Protein AF-A0A3P6S8M4-F1 (afdb_monomer_lite)

Organism: Cylicostephanus goldi (NCBI:txid71465)

Structure (mmCIF, N/CA/C/O backbone):
data_AF-A0A3P6S8M4-F1
#
_entry.id   AF-A0A3P6S8M4-F1
#
loop_
_atom_site.group_PDB
_atom_site.id
_atom_site.type_symbol
_atom_site.label_atom_id
_atom_site.label_alt_id
_atom_site.label_comp_id
_atom_site.label_asym_id
_atom_site.label_entity_id
_atom_site.label_seq_id
_atom_site.pdbx_PDB_ins_code
_atom_site.Cartn_x
_atom_site.Cartn_y
_atom_site.Cartn_z
_atom_site.occupancy
_atom_site.B_iso_or_equiv
_atom_site.auth_seq_id
_atom_site.auth_comp_id
_atom_site.auth_asym_id
_atom_site.auth_atom_id
_atom_site.pdbx_PDB_model_num
ATOM 1 N N . MET A 1 1 ? -22.942 10.692 6.666 1.00 39.09 1 MET A N 1
ATOM 2 C CA . MET A 1 1 ? -22.132 10.013 7.696 1.00 39.09 1 MET A CA 1
ATOM 3 C C . MET A 1 1 ? -21.109 9.173 6.951 1.00 39.09 1 MET A C 1
ATOM 5 O O . MET A 1 1 ? -21.433 8.083 6.505 1.00 39.09 1 MET A O 1
ATOM 9 N N . GLY A 1 2 ? -19.955 9.752 6.651 1.00 39.69 2 GLY A N 1
ATOM 10 C CA . GLY A 1 2 ? -18.901 9.100 5.886 1.00 39.69 2 GLY A CA 1
ATOM 11 C C . GLY A 1 2 ? -17.596 9.582 6.472 1.00 39.69 2 GLY A C 1
ATOM 12 O O . GLY A 1 2 ? -17.063 10.592 6.028 1.00 39.69 2 GLY A O 1
ATOM 13 N N . ASP A 1 3 ? -17.149 8.922 7.534 1.00 39.84 3 ASP A N 1
ATOM 14 C CA . ASP A 1 3 ? -15.802 9.080 8.062 1.00 39.84 3 ASP A CA 1
ATOM 15 C C . ASP A 1 3 ? -14.817 8.513 7.027 1.00 39.84 3 ASP A C 1
ATOM 17 O O . ASP A 1 3 ? -14.216 7.455 7.204 1.00 39.84 3 ASP A O 1
ATOM 21 N N . GLU A 1 4 ? -14.640 9.228 5.913 1.00 46.50 4 GLU A N 1
ATOM 22 C CA . GLU A 1 4 ? -13.430 9.172 5.098 1.00 46.50 4 GLU A CA 1
ATOM 23 C C . GLU A 1 4 ? -12.324 9.857 5.900 1.00 46.50 4 GLU A C 1
ATOM 25 O O . GLU A 1 4 ? -11.828 10.935 5.579 1.00 46.50 4 GLU A O 1
ATOM 30 N N . GLY A 1 5 ? -11.966 9.235 7.024 1.00 44.81 5 GLY A N 1
ATOM 31 C CA . GLY A 1 5 ? -10.747 9.557 7.725 1.00 44.81 5 GLY A CA 1
ATOM 32 C C . GLY A 1 5 ? -9.621 9.329 6.737 1.00 44.81 5 GLY A C 1
ATOM 33 O O . GLY A 1 5 ? -9.282 8.181 6.446 1.00 44.81 5 GLY A O 1
ATOM 34 N N . SER A 1 6 ? -9.066 10.417 6.203 1.00 51.03 6 SER A N 1
ATOM 35 C CA . SER A 1 6 ? -7.760 10.437 5.562 1.00 51.03 6 SER A CA 1
ATOM 36 C C . SER A 1 6 ? -6.809 9.714 6.501 1.00 51.03 6 SER A C 1
ATOM 38 O O . SER A 1 6 ? -6.356 10.265 7.505 1.00 51.03 6 SER A O 1
ATOM 40 N N . LYS A 1 7 ? -6.609 8.424 6.238 1.00 63.00 7 LYS A N 1
ATOM 41 C CA . LYS A 1 7 ? -5.776 7.533 7.030 1.00 63.00 7 LYS A CA 1
ATOM 42 C C . LYS A 1 7 ? -4.414 8.206 7.095 1.00 63.00 7 LYS A C 1
ATOM 44 O O . LYS A 1 7 ? -3.713 8.252 6.092 1.00 63.00 7 LYS A O 1
ATOM 49 N N . LYS A 1 8 ? -4.061 8.775 8.253 1.00 67.62 8 LYS A N 1
ATOM 50 C CA . LYS A 1 8 ? -2.874 9.639 8.426 1.00 67.62 8 LYS A CA 1
ATOM 51 C C . LYS A 1 8 ? 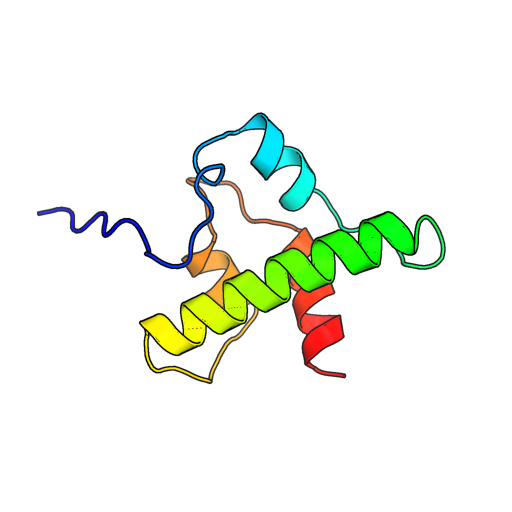-1.558 8.963 8.016 1.00 67.62 8 LYS A C 1
ATOM 53 O O . LYS A 1 8 ? -0.541 9.627 7.858 1.00 67.62 8 LYS A O 1
ATOM 58 N N . TYR A 1 9 ? -1.581 7.642 7.867 1.00 79.25 9 TYR A N 1
ATOM 59 C CA . TYR A 1 9 ? -0.473 6.813 7.420 1.00 79.25 9 TYR A CA 1
ATOM 60 C C . TYR A 1 9 ? -0.309 6.720 5.897 1.00 79.25 9 TYR A C 1
ATOM 62 O O . TYR A 1 9 ? 0.745 6.280 5.446 1.00 79.25 9 TYR A O 1
ATOM 70 N N . LEU A 1 10 ? -1.314 7.101 5.105 1.00 80.81 10 LEU A N 1
ATOM 71 C CA . LEU A 1 10 ? -1.241 7.071 3.647 1.00 80.81 10 LEU A CA 1
ATOM 72 C C . LEU A 1 10 ? -0.334 8.199 3.131 1.00 80.81 10 LEU A C 1
ATOM 74 O O . LEU A 1 10 ? -0.343 9.297 3.690 1.00 80.81 10 LEU A O 1
ATOM 78 N N . PRO A 1 11 ? 0.466 7.963 2.078 1.00 80.75 11 PRO A N 1
ATOM 79 C CA . PRO A 1 11 ? 1.328 8.991 1.520 1.00 80.75 11 PRO A CA 1
ATOM 80 C C . PRO A 1 11 ? 0.501 10.091 0.855 1.00 80.75 11 PRO A C 1
ATOM 82 O O . PRO A 1 11 ? -0.609 9.858 0.383 1.00 80.75 11 PRO A O 1
ATOM 85 N N . SER A 1 12 ? 1.090 11.275 0.700 1.00 80.25 12 SER A N 1
ATOM 86 C CA . SER A 1 12 ? 0.457 12.401 -0.004 1.00 80.25 12 SER A CA 1
ATOM 87 C C . SER A 1 12 ? 0.073 12.062 -1.452 1.00 80.25 12 SER A C 1
ATOM 89 O O . SER A 1 12 ? -0.890 12.601 -1.983 1.00 80.25 12 SER A O 1
ATOM 91 N N . PHE A 1 13 ? 0.800 11.131 -2.077 1.00 80.81 13 PHE A N 1
ATOM 92 C CA . PHE A 1 13 ? 0.538 10.613 -3.424 1.00 80.81 13 PHE A CA 1
ATOM 93 C C . PHE A 1 13 ? -0.400 9.394 -3.441 1.00 80.81 13 PHE A C 1
ATOM 95 O O . PHE A 1 13 ? -0.525 8.725 -4.458 1.00 80.81 13 PHE A O 1
ATOM 102 N N . TRP A 1 14 ? -1.069 9.070 -2.332 1.00 82.31 14 TRP A N 1
ATOM 103 C CA . TRP A 1 14 ? -2.026 7.960 -2.285 1.00 82.31 14 TRP A CA 1
ATOM 104 C C . TRP A 1 14 ? -3.220 8.165 -3.223 1.00 82.31 14 TRP A C 1
ATOM 106 O O . TRP A 1 14 ? -3.769 7.216 -3.775 1.00 82.31 14 TRP A O 1
ATOM 116 N N . HIS A 1 15 ? -3.624 9.418 -3.413 1.00 77.44 15 HIS A N 1
ATOM 117 C CA . HIS A 1 15 ? -4.710 9.769 -4.322 1.00 77.44 15 HIS A CA 1
ATOM 118 C C . HIS A 1 15 ? -4.240 9.801 -5.781 1.00 77.44 15 HIS A C 1
ATOM 120 O O . HIS A 1 15 ? -5.064 9.733 -6.686 1.00 77.44 15 HIS A O 1
ATOM 126 N N . ASP A 1 16 ? -2.927 9.831 -6.016 1.00 85.50 16 ASP A N 1
ATOM 127 C CA . ASP A 1 16 ? -2.344 9.869 -7.350 1.00 85.50 16 ASP A CA 1
ATOM 128 C C . ASP A 1 16 ? -2.433 8.480 -7.995 1.00 85.50 16 ASP A C 1
ATOM 130 O O . ASP A 1 16 ? -1.780 7.526 -7.561 1.00 85.50 16 ASP A O 1
ATOM 134 N N . ASP A 1 17 ? -3.309 8.341 -8.994 1.00 81.88 17 ASP A N 1
ATOM 135 C CA . ASP A 1 17 ? -3.511 7.095 -9.737 1.00 81.88 17 ASP A CA 1
ATOM 136 C C . ASP A 1 17 ? -2.207 6.584 -10.333 1.00 81.88 17 ASP A C 1
ATOM 138 O O . ASP A 1 17 ? -1.925 5.399 -10.220 1.00 81.88 17 ASP A O 1
ATOM 142 N N . VAL A 1 18 ? -1.386 7.462 -10.912 1.00 83.50 18 VAL A N 1
ATOM 143 C CA . VAL A 1 18 ? -0.163 7.078 -11.627 1.00 83.50 18 VAL A CA 1
ATOM 144 C C . VAL A 1 18 ? 0.875 6.520 -10.659 1.00 83.50 18 VAL A C 1
ATOM 146 O O . VAL A 1 18 ? 1.424 5.436 -10.885 1.00 83.50 18 VAL A O 1
ATOM 149 N N . ALA A 1 19 ? 1.117 7.218 -9.547 1.00 83.31 19 ALA A N 1
ATOM 150 C CA . ALA A 1 19 ? 2.029 6.747 -8.515 1.00 83.31 19 ALA A CA 1
ATOM 151 C C . ALA A 1 19 ? 1.529 5.427 -7.913 1.00 83.31 19 ALA A C 1
ATOM 153 O O . ALA A 1 19 ? 2.284 4.453 -7.827 1.00 83.31 19 ALA A O 1
ATOM 154 N N . MET A 1 20 ? 0.245 5.362 -7.544 1.00 84.06 20 MET A N 1
ATOM 155 C CA . MET A 1 20 ? -0.352 4.157 -6.974 1.00 84.06 20 MET A CA 1
ATOM 156 C C . MET A 1 20 ? -0.350 2.986 -7.941 1.00 84.06 20 MET A C 1
ATOM 158 O O . MET A 1 20 ? -0.045 1.882 -7.512 1.00 84.06 20 MET A O 1
ATOM 162 N N . GLN A 1 21 ? -0.596 3.187 -9.234 1.00 83.44 21 GLN A N 1
ATOM 163 C CA . GLN A 1 21 ? -0.590 2.112 -10.224 1.00 83.44 21 GLN A CA 1
ATOM 164 C C . GLN A 1 21 ? 0.762 1.385 -10.244 1.00 83.44 21 GLN A C 1
ATOM 166 O O . GLN A 1 21 ? 0.801 0.156 -10.309 1.00 83.44 21 GLN A O 1
ATOM 171 N N . GLY A 1 22 ? 1.869 2.121 -10.085 1.00 83.50 22 GLY A N 1
ATOM 172 C CA . GLY A 1 22 ? 3.209 1.546 -9.960 1.00 83.50 22 GLY A CA 1
ATOM 173 C C . GLY A 1 22 ? 3.388 0.668 -8.714 1.00 83.50 22 GLY A C 1
ATOM 174 O O . GLY A 1 22 ? 3.956 -0.423 -8.809 1.00 83.50 22 GLY A O 1
ATOM 175 N N . TYR A 1 23 ? 2.877 1.110 -7.560 1.00 82.31 23 TYR A N 1
ATOM 176 C CA . TYR A 1 23 ? 2.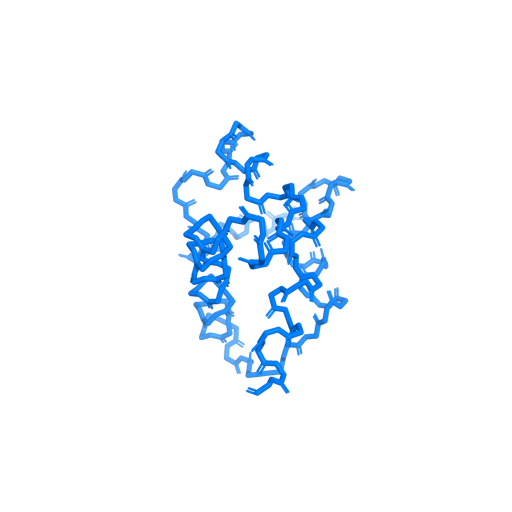959 0.372 -6.288 1.00 82.31 23 TYR A CA 1
ATOM 177 C C . TYR A 1 23 ? 1.916 -0.745 -6.151 1.00 82.31 23 TYR A C 1
ATOM 179 O O . TYR A 1 23 ? 2.162 -1.722 -5.440 1.00 82.31 23 TYR A O 1
ATOM 187 N N . MET A 1 24 ? 0.762 -0.613 -6.809 1.00 81.81 24 MET A N 1
ATOM 188 C CA . MET A 1 24 ? -0.331 -1.589 -6.825 1.00 81.81 24 MET A CA 1
ATOM 189 C C . MET A 1 24 ? -0.093 -2.716 -7.828 1.00 81.81 24 MET A C 1
ATOM 191 O O . MET A 1 24 ? -0.634 -3.811 -7.657 1.00 81.81 24 MET A O 1
ATOM 195 N N . SER A 1 25 ? 0.726 -2.460 -8.850 1.00 82.38 25 SER A N 1
ATOM 196 C CA . SER A 1 25 ? 1.173 -3.481 -9.788 1.00 82.38 25 SER A CA 1
ATOM 197 C C . SER A 1 25 ? 1.969 -4.580 -9.082 1.00 82.38 25 SER A C 1
ATOM 199 O O . SER A 1 25 ? 2.520 -4.392 -7.994 1.00 82.38 25 SER A O 1
ATOM 201 N N . VAL A 1 26 ? 2.031 -5.748 -9.717 1.00 81.00 26 VAL A N 1
ATOM 202 C CA . VAL A 1 26 ? 2.745 -6.908 -9.187 1.00 81.00 26 VAL A CA 1
ATOM 203 C C . VAL A 1 26 ? 4.200 -6.541 -8.881 1.00 81.00 26 VAL A C 1
ATOM 205 O O . VAL A 1 26 ? 4.910 -5.960 -9.711 1.00 81.00 26 VAL A O 1
ATOM 208 N N . ILE A 1 27 ? 4.653 -6.873 -7.672 1.00 81.94 27 ILE A N 1
ATOM 209 C CA . ILE A 1 27 ? 6.072 -6.781 -7.339 1.00 81.94 27 ILE A CA 1
ATOM 210 C C . ILE A 1 27 ? 6.771 -7.873 -8.147 1.00 81.94 27 ILE A C 1
ATOM 212 O O . ILE A 1 27 ? 6.493 -9.061 -7.986 1.00 81.94 27 ILE A O 1
ATOM 216 N N . LYS A 1 28 ? 7.639 -7.460 -9.074 1.00 81.25 28 LYS A N 1
ATOM 217 C CA . LYS A 1 28 ? 8.460 -8.388 -9.855 1.00 81.25 28 LYS A CA 1
ATOM 218 C C . LYS A 1 28 ? 9.329 -9.187 -8.893 1.00 81.25 28 LYS A C 1
ATOM 220 O O . LYS A 1 28 ? 9.834 -8.621 -7.932 1.00 81.25 28 LYS A O 1
ATOM 225 N N . ALA A 1 29 ? 9.542 -10.470 -9.181 1.00 78.75 29 ALA A N 1
ATOM 226 C CA . ALA A 1 29 ? 10.413 -11.310 -8.368 1.00 78.75 29 ALA A CA 1
ATOM 227 C C . ALA A 1 29 ? 11.783 -10.644 -8.156 1.00 78.75 29 ALA A C 1
ATOM 229 O O . ALA A 1 29 ? 12.326 -10.020 -9.073 1.00 78.75 29 ALA A O 1
ATOM 230 N N . ARG A 1 30 ? 12.368 -10.827 -6.968 1.00 79.62 30 ARG A N 1
ATOM 231 C CA . ARG A 1 30 ? 13.684 -10.268 -6.614 1.00 79.62 30 ARG A CA 1
ATOM 232 C C . ARG A 1 30 ? 14.780 -10.632 -7.626 1.00 79.62 30 ARG A C 1
ATOM 234 O O . ARG A 1 30 ? 15.696 -9.847 -7.828 1.00 79.62 30 ARG A O 1
ATOM 241 N N . ALA A 1 31 ? 14.654 -11.783 -8.290 1.00 81.44 31 ALA A N 1
ATOM 242 C CA . ALA A 1 31 ? 15.553 -12.233 -9.355 1.00 81.44 31 ALA A CA 1
ATOM 243 C C . ALA A 1 31 ? 15.489 -11.374 -10.635 1.00 81.44 31 ALA A C 1
ATOM 245 O O . ALA A 1 31 ? 16.464 -11.310 -11.373 1.00 81.44 31 ALA A O 1
ATOM 246 N N . VAL A 1 32 ? 14.354 -10.721 -10.902 1.00 85.19 32 VAL A N 1
ATOM 247 C CA . VAL A 1 32 ? 14.150 -9.870 -12.085 1.00 85.19 32 VAL A CA 1
ATOM 248 C C . VAL A 1 32 ? 14.616 -8.447 -11.811 1.00 85.19 32 VAL A C 1
ATOM 250 O O . VAL A 1 32 ? 15.310 -7.854 -12.629 1.00 85.19 32 VAL A O 1
ATOM 253 N N . ASN A 1 33 ? 14.207 -7.876 -10.677 1.00 83.12 33 ASN A N 1
ATOM 254 C CA . ASN A 1 33 ? 14.627 -6.534 -10.300 1.00 83.12 33 ASN A CA 1
ATOM 255 C C . ASN A 1 33 ? 14.662 -6.388 -8.771 1.00 83.12 33 ASN A C 1
ATOM 257 O O . ASN A 1 33 ? 13.647 -6.037 -8.163 1.00 83.12 33 ASN A O 1
ATOM 261 N N . PRO A 1 34 ? 15.812 -6.660 -8.131 1.00 85.06 34 PRO A N 1
ATOM 262 C CA . PRO A 1 34 ? 15.913 -6.624 -6.677 1.00 85.06 34 PRO A CA 1
ATOM 263 C C . PRO A 1 34 ? 15.715 -5.211 -6.119 1.00 85.06 34 PRO A C 1
ATOM 265 O O . PRO A 1 34 ? 15.206 -5.070 -5.011 1.00 85.06 34 PRO A O 1
ATOM 268 N N . ILE A 1 35 ? 16.066 -4.175 -6.891 1.00 85.88 35 ILE A N 1
ATOM 269 C CA . ILE A 1 35 ? 15.957 -2.770 -6.480 1.00 85.88 35 ILE A CA 1
ATOM 270 C C . ILE A 1 35 ? 14.489 -2.336 -6.441 1.00 85.88 35 ILE A C 1
ATOM 272 O O . ILE A 1 35 ? 14.036 -1.802 -5.431 1.00 85.88 35 ILE 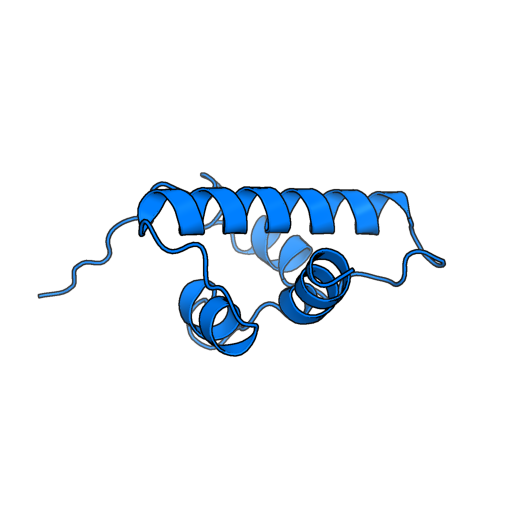A O 1
ATOM 276 N N . ASP A 1 36 ? 13.733 -2.582 -7.517 1.00 84.69 36 ASP A N 1
ATOM 277 C CA . ASP A 1 36 ? 12.294 -2.271 -7.561 1.00 84.69 36 ASP A CA 1
ATOM 278 C C . ASP A 1 36 ? 11.520 -3.079 -6.513 1.00 84.69 36 ASP A C 1
ATOM 280 O O . ASP A 1 36 ? 10.667 -2.534 -5.812 1.00 84.69 36 ASP A O 1
ATOM 284 N N . HIS A 1 37 ? 11.878 -4.358 -6.356 1.00 86.69 37 HIS A N 1
ATOM 285 C CA . HIS A 1 37 ? 11.294 -5.231 -5.347 1.00 86.69 37 HIS A CA 1
ATOM 286 C C . HIS A 1 37 ? 11.489 -4.667 -3.937 1.00 86.69 37 HIS A C 1
ATOM 288 O O . HIS A 1 37 ? 10.507 -4.407 -3.249 1.00 86.69 37 HIS A O 1
ATOM 294 N N . ASP A 1 38 ? 12.734 -4.451 -3.501 1.00 86.94 38 ASP A N 1
ATOM 295 C CA . ASP A 1 38 ? 13.044 -3.942 -2.156 1.00 86.94 38 ASP A CA 1
ATOM 296 C C . ASP A 1 38 ? 12.383 -2.584 -1.897 1.00 86.94 38 ASP A C 1
ATOM 298 O O . ASP A 1 38 ? 11.801 -2.359 -0.838 1.00 86.94 38 ASP A O 1
ATOM 302 N N . ARG A 1 39 ? 12.384 -1.701 -2.903 1.00 87.88 39 ARG A N 1
ATOM 303 C CA . ARG A 1 39 ? 11.767 -0.377 -2.802 1.00 87.88 39 ARG A CA 1
ATOM 304 C C . ARG A 1 39 ? 10.256 -0.459 -2.585 1.00 87.88 39 ARG A C 1
ATOM 306 O O . ARG A 1 39 ? 9.731 0.268 -1.744 1.00 87.88 39 ARG A O 1
ATOM 313 N N . LYS A 1 40 ? 9.559 -1.337 -3.313 1.00 87.25 40 LYS A N 1
ATOM 314 C CA . LYS A 1 40 ? 8.115 -1.557 -3.135 1.00 87.25 40 LYS A CA 1
ATOM 315 C C . LYS A 1 40 ? 7.808 -2.242 -1.809 1.00 87.25 40 LYS A C 1
ATOM 317 O O . LYS A 1 40 ? 6.884 -1.804 -1.132 1.00 87.25 40 LYS A O 1
ATOM 322 N N . ILE A 1 41 ? 8.586 -3.256 -1.423 1.00 87.44 41 ILE A N 1
ATOM 323 C CA . ILE A 1 41 ? 8.454 -3.924 -0.120 1.00 87.44 41 ILE A CA 1
ATOM 324 C C . ILE A 1 41 ? 8.575 -2.904 1.006 1.00 87.44 41 ILE A C 1
ATOM 326 O O . ILE A 1 41 ? 7.627 -2.748 1.761 1.00 87.44 41 ILE A O 1
ATOM 330 N N . LYS A 1 42 ? 9.680 -2.151 1.073 1.00 88.25 42 LYS A N 1
ATOM 331 C CA . LYS A 1 42 ? 9.907 -1.150 2.126 1.00 88.25 42 LYS A CA 1
ATOM 332 C C . LYS A 1 42 ? 8.830 -0.081 2.162 1.00 88.25 42 LYS A C 1
ATOM 334 O O . LYS A 1 42 ? 8.441 0.364 3.237 1.00 88.25 42 LYS A O 1
ATOM 339 N N . PHE A 1 43 ? 8.350 0.343 0.993 1.00 89.06 43 PHE A N 1
ATOM 340 C CA . PHE A 1 43 ? 7.240 1.282 0.915 1.00 89.06 43 PHE A CA 1
ATOM 341 C C . PHE A 1 43 ? 5.987 0.708 1.588 1.00 89.06 43 PHE A C 1
ATOM 343 O O . PHE A 1 43 ? 5.431 1.350 2.477 1.00 89.06 43 PHE A O 1
ATOM 350 N N . TRP A 1 44 ? 5.568 -0.500 1.202 1.00 88.12 44 TRP A N 1
ATOM 351 C CA . TRP A 1 44 ? 4.388 -1.140 1.778 1.00 88.12 44 TRP A CA 1
ATOM 352 C C . TRP A 1 44 ? 4.581 -1.499 3.250 1.00 88.12 44 TRP A C 1
ATOM 354 O O . TRP A 1 44 ? 3.676 -1.260 4.034 1.00 88.12 44 TRP A O 1
ATOM 364 N N . GLU A 1 45 ? 5.748 -1.998 3.646 1.00 87.69 45 GLU A N 1
ATOM 365 C CA . GLU A 1 45 ? 6.111 -2.288 5.035 1.00 87.69 45 GLU A CA 1
ATOM 366 C C . GLU A 1 45 ? 5.989 -1.038 5.909 1.00 87.69 45 GLU A C 1
ATOM 368 O O . GLU A 1 45 ? 5.307 -1.067 6.931 1.00 87.69 45 GLU A O 1
ATOM 373 N N . ASN A 1 46 ? 6.560 0.091 5.475 1.00 88.25 46 ASN A N 1
ATOM 374 C CA . ASN A 1 46 ? 6.435 1.351 6.200 1.00 88.25 46 ASN A CA 1
ATOM 375 C C . ASN A 1 46 ? 4.970 1.792 6.303 1.00 88.25 46 ASN A C 1
ATOM 377 O O . ASN A 1 46 ? 4.522 2.243 7.356 1.00 88.25 46 ASN A O 1
ATOM 381 N N . LEU A 1 47 ? 4.208 1.622 5.221 1.00 87.06 47 LEU A N 1
ATOM 382 C CA . LEU A 1 47 ? 2.794 1.970 5.177 1.00 87.06 47 LEU A CA 1
ATOM 383 C C . LEU A 1 47 ? 1.954 1.123 6.132 1.00 87.06 47 LEU A C 1
ATOM 385 O 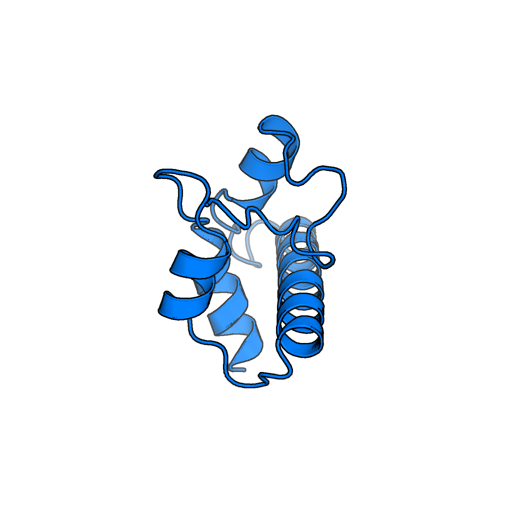O . LEU A 1 47 ? 1.098 1.637 6.851 1.00 87.06 47 LEU A O 1
ATOM 389 N N . ILE A 1 48 ? 2.221 -0.178 6.145 1.00 86.00 48 ILE A N 1
ATOM 390 C CA . ILE A 1 48 ? 1.596 -1.160 7.017 1.00 86.00 48 ILE A CA 1
ATOM 391 C C . ILE A 1 48 ? 1.956 -0.862 8.471 1.00 86.00 48 ILE A C 1
ATOM 393 O O . ILE A 1 48 ? 1.049 -0.790 9.296 1.00 86.00 48 ILE A O 1
ATOM 397 N N . ALA A 1 49 ? 3.229 -0.613 8.780 1.00 86.12 49 ALA A N 1
ATOM 398 C CA . ALA A 1 49 ? 3.692 -0.269 10.121 1.00 86.12 49 ALA A CA 1
ATOM 399 C C . ALA A 1 49 ? 2.992 0.990 10.645 1.00 86.12 49 ALA A C 1
ATOM 401 O O . ALA A 1 49 ? 2.410 0.972 11.728 1.00 86.12 49 ALA A O 1
ATOM 402 N N . LYS A 1 50 ? 2.925 2.051 9.832 1.00 85.94 50 LYS A N 1
ATOM 403 C CA . LYS A 1 50 ? 2.163 3.259 10.175 1.00 85.94 50 LYS A CA 1
ATOM 404 C C . LYS A 1 50 ? 0.667 2.982 10.337 1.00 85.94 50 LYS A C 1
ATOM 406 O O . LYS A 1 50 ? 0.024 3.577 11.195 1.00 85.94 50 LYS A O 1
ATOM 411 N N . SER A 1 51 ? 0.095 2.086 9.529 1.00 84.19 51 SER A N 1
ATOM 412 C CA . SER A 1 51 ? -1.314 1.690 9.658 1.00 84.19 51 SER A CA 1
ATOM 413 C C . SER A 1 51 ? -1.586 0.902 10.942 1.00 84.19 51 SER A C 1
ATOM 415 O O . SER A 1 51 ? -2.651 1.046 11.543 1.00 84.19 51 SER A O 1
ATOM 417 N N . CYS A 1 52 ? -0.631 0.074 11.360 1.00 84.31 52 CYS A N 1
ATOM 418 C CA . CYS A 1 52 ? -0.646 -0.691 12.598 1.00 84.31 52 CYS A CA 1
ATOM 419 C C . CYS A 1 52 ? -0.564 0.254 13.798 1.00 84.31 52 CYS A C 1
ATOM 421 O O . CYS A 1 52 ? -1.409 0.180 14.683 1.00 84.31 52 CYS A O 1
ATOM 423 N N . GLU A 1 53 ? 0.379 1.198 13.782 1.00 84.88 53 GLU A N 1
ATOM 424 C CA . GLU A 1 53 ? 0.520 2.227 14.816 1.00 84.88 53 GLU A CA 1
ATOM 425 C C . GLU A 1 53 ? -0.743 3.092 14.930 1.00 84.88 53 GLU A C 1
ATOM 427 O O . GLU A 1 53 ? -1.256 3.305 16.025 1.00 84.88 53 GLU A O 1
ATOM 432 N N . ALA A 1 54 ? -1.310 3.514 13.796 1.00 82.50 54 ALA A N 1
ATOM 433 C CA . ALA A 1 54 ? -2.507 4.348 13.772 1.00 82.50 54 ALA A CA 1
ATOM 434 C C . ALA A 1 54 ? -3.774 3.641 14.284 1.00 82.50 54 ALA A C 1
ATOM 436 O O . ALA A 1 54 ? -4.644 4.310 14.833 1.00 82.50 54 ALA A O 1
ATOM 437 N N . GLU A 1 55 ? -3.904 2.321 14.099 1.00 77.62 55 GLU A N 1
ATOM 438 C CA . GLU A 1 55 ? -5.028 1.552 14.666 1.00 77.62 55 GLU A CA 1
ATOM 439 C C . GLU A 1 55 ? -4.713 0.866 15.991 1.00 77.62 55 GLU A C 1
ATOM 441 O O . GLU A 1 55 ? -5.596 0.232 16.563 1.00 77.62 55 GLU A O 1
ATOM 446 N N . GLY A 1 56 ? -3.482 0.994 16.492 1.00 78.06 56 GLY A N 1
ATOM 447 C CA . GLY A 1 56 ? -3.027 0.268 17.676 1.00 78.06 56 GLY A CA 1
ATOM 448 C C . GLY A 1 56 ? -3.112 -1.250 17.509 1.00 78.06 56 GLY A C 1
ATOM 449 O O . GLY A 1 56 ? -3.286 -1.965 18.492 1.00 78.06 56 GLY A O 1
ATOM 450 N N . ASN A 1 57 ? -3.037 -1.747 16.271 1.00 75.75 57 ASN A N 1
ATOM 451 C CA . ASN A 1 57 ? -3.251 -3.153 15.962 1.00 75.75 57 ASN A CA 1
ATOM 452 C C . ASN A 1 57 ? -2.047 -3.747 15.233 1.00 75.75 57 ASN A C 1
ATOM 454 O O . ASN A 1 57 ? -1.858 -3.516 14.038 1.00 75.75 57 ASN A O 1
ATOM 458 N N . ALA A 1 58 ? -1.273 -4.548 15.968 1.00 76.12 58 ALA A N 1
ATOM 459 C CA . ALA A 1 58 ? -0.132 -5.304 15.455 1.00 76.12 58 ALA A CA 1
ATOM 460 C C . ALA A 1 58 ? -0.534 -6.496 14.577 1.00 76.12 58 ALA A C 1
ATOM 462 O O . ALA A 1 58 ? 0.313 -7.073 13.897 1.00 76.12 58 ALA A O 1
ATOM 463 N N . ILE A 1 59 ? -1.817 -6.869 14.572 1.00 79.38 59 ILE A N 1
ATOM 464 C CA . ILE A 1 59 ? -2.313 -7.997 13.792 1.00 79.38 59 ILE A CA 1
ATOM 465 C C . ILE A 1 59 ? -2.749 -7.495 12.421 1.00 79.38 59 ILE A C 1
ATOM 467 O O . ILE A 1 59 ? -3.755 -6.801 12.265 1.00 79.38 59 ILE A O 1
ATOM 471 N N . ILE A 1 60 ? -1.993 -7.903 11.411 1.00 80.88 60 ILE A N 1
ATOM 472 C CA . ILE A 1 60 ? -2.299 -7.668 10.005 1.00 80.88 60 ILE A CA 1
ATOM 473 C C . ILE A 1 60 ? -2.413 -9.006 9.281 1.00 80.88 60 ILE A C 1
ATOM 475 O O . ILE A 1 60 ? -1.742 -9.981 9.605 1.00 80.88 60 ILE A O 1
ATOM 479 N N . SER A 1 61 ? -3.277 -9.068 8.277 1.00 83.12 61 SER A N 1
ATOM 480 C CA . SER A 1 61 ? -3.410 -10.240 7.409 1.00 83.12 61 SER A CA 1
ATOM 481 C C . SER A 1 61 ? -3.657 -9.783 5.988 1.00 83.12 61 SER A C 1
ATOM 483 O O . SER A 1 61 ? -4.138 -8.668 5.780 1.00 83.12 61 SER A O 1
ATOM 485 N N . VAL A 1 62 ? -3.385 -10.639 5.002 1.00 82.06 62 VAL A N 1
ATOM 486 C CA . VAL A 1 62 ? -3.524 -10.248 3.591 1.00 82.06 62 VAL A CA 1
ATOM 487 C C . VAL A 1 62 ? -4.942 -9.777 3.294 1.00 82.06 62 VAL A C 1
ATOM 489 O O . VAL A 1 62 ? -5.117 -8.786 2.601 1.00 82.06 62 VAL A O 1
ATOM 492 N N . ASP A 1 63 ? -5.956 -10.417 3.877 1.00 84.06 63 ASP A N 1
ATOM 493 C CA . ASP A 1 63 ? -7.353 -10.013 3.718 1.00 84.06 63 ASP A CA 1
ATOM 494 C C . ASP A 1 63 ? -7.637 -8.636 4.340 1.00 84.06 63 ASP A C 1
ATOM 496 O O . ASP A 1 63 ? -8.284 -7.787 3.722 1.00 84.06 63 ASP A O 1
ATOM 500 N N . LEU A 1 64 ? -7.069 -8.375 5.524 1.00 84.00 64 LEU A N 1
ATOM 501 C CA . LEU A 1 64 ? -7.165 -7.082 6.198 1.00 84.00 64 LEU A CA 1
ATOM 502 C C . LEU A 1 64 ? -6.492 -5.990 5.363 1.00 84.00 64 LEU A C 1
ATOM 504 O O . LEU A 1 64 ? -7.103 -4.959 5.106 1.00 84.00 64 LEU A O 1
ATOM 508 N N . LEU A 1 65 ? -5.268 -6.226 4.884 1.00 84.19 65 LEU A N 1
ATOM 509 C CA . LEU A 1 65 ? -4.542 -5.276 4.045 1.00 84.19 65 LEU A CA 1
ATOM 510 C C . LEU A 1 65 ? -5.268 -5.038 2.724 1.00 84.19 65 LEU A C 1
ATOM 512 O O . LEU A 1 65 ? -5.385 -3.894 2.300 1.00 84.19 65 LEU A O 1
ATOM 516 N N . LYS A 1 66 ? -5.813 -6.088 2.099 1.00 83.75 66 LYS A N 1
ATOM 517 C CA . LYS A 1 66 ? -6.623 -5.970 0.884 1.00 83.75 66 LYS A CA 1
ATOM 518 C C . LYS A 1 66 ? -7.837 -5.090 1.139 1.00 83.75 66 LYS A C 1
ATOM 520 O O . LYS A 1 66 ? -8.068 -4.190 0.353 1.00 83.75 66 LYS A O 1
ATOM 525 N N . LYS A 1 67 ? -8.570 -5.270 2.242 1.00 83.50 67 LYS A N 1
ATOM 526 C CA . LYS A 1 67 ? -9.707 -4.403 2.608 1.00 83.50 67 LYS A CA 1
ATOM 527 C C . LYS A 1 67 ? -9.275 -2.977 2.954 1.00 83.50 67 LYS A C 1
ATOM 529 O O . LYS A 1 67 ? -9.960 -2.022 2.603 1.00 83.50 67 LYS A O 1
ATOM 534 N N . ARG A 1 68 ? -8.134 -2.821 3.624 1.00 79.44 68 ARG A N 1
ATOM 535 C CA . ARG A 1 68 ? -7.650 -1.541 4.159 1.00 79.44 68 ARG A CA 1
ATOM 536 C C . ARG A 1 68 ? -6.985 -0.665 3.102 1.00 79.44 68 ARG A C 1
ATOM 538 O O . ARG A 1 68 ? -7.146 0.551 3.147 1.00 79.44 68 ARG A O 1
ATOM 545 N N . PHE A 1 69 ? -6.284 -1.271 2.155 1.00 81.62 69 PHE A N 1
ATOM 546 C CA . PHE A 1 69 ? -5.619 -0.616 1.029 1.00 81.62 69 PHE A CA 1
ATOM 547 C C . PHE A 1 69 ? -6.361 -0.828 -0.299 1.00 81.62 69 PHE A C 1
ATOM 549 O O . PHE A 1 69 ? -5.837 -0.480 -1.357 1.00 81.62 69 PHE A O 1
ATOM 556 N N . ARG A 1 70 ? -7.583 -1.379 -0.264 1.00 82.00 70 ARG A N 1
ATOM 557 C CA . ARG A 1 70 ? -8.486 -1.405 -1.418 1.00 82.00 70 ARG A CA 1
ATOM 558 C C . ARG A 1 70 ? -8.827 0.027 -1.798 1.00 82.00 70 ARG A C 1
ATOM 560 O O . ARG A 1 70 ? -9.273 0.819 -0.968 1.00 82.00 70 ARG A O 1
ATOM 567 N N . ARG A 1 71 ? -8.656 0.322 -3.078 1.00 78.19 71 ARG A N 1
ATOM 568 C CA . ARG A 1 71 ? -8.992 1.601 -3.687 1.00 78.19 71 ARG A CA 1
ATOM 569 C C . ARG A 1 71 ? -10.143 1.366 -4.662 1.00 78.19 71 ARG A C 1
ATOM 571 O O . ARG A 1 71 ? -9.928 0.900 -5.777 1.00 78.19 71 ARG A O 1
ATOM 578 N N . GLY A 1 72 ? -11.370 1.623 -4.208 1.00 73.19 72 GLY A N 1
ATOM 579 C CA . GLY A 1 72 ? -12.579 1.274 -4.961 1.00 73.19 72 GLY A CA 1
ATOM 580 C C . GLY A 1 72 ? -12.660 -0.237 -5.191 1.00 73.19 72 GLY A C 1
ATOM 581 O O . GLY A 1 72 ? -12.796 -0.994 -4.232 1.00 73.19 72 GLY A O 1
ATOM 582 N N . ASP A 1 73 ? -12.521 -0.668 -6.444 1.00 73.75 73 ASP A N 1
ATOM 583 C CA . ASP A 1 73 ? -12.490 -2.089 -6.823 1.00 73.75 73 ASP A CA 1
ATOM 584 C C . ASP A 1 73 ? -11.059 -2.650 -6.965 1.00 73.75 73 ASP A C 1
ATOM 586 O O . ASP A 1 73 ? -10.842 -3.861 -6.970 1.00 73.75 73 ASP A O 1
ATOM 590 N N . GLN A 1 74 ? -10.039 -1.783 -7.006 1.00 74.31 74 GLN A N 1
ATOM 591 C CA . GLN A 1 74 ? -8.653 -2.213 -7.158 1.00 74.31 74 GLN A CA 1
ATOM 592 C C . GLN A 1 74 ? -8.033 -2.643 -5.830 1.00 74.31 74 GLN A C 1
ATOM 594 O O . GLN A 1 74 ? -7.981 -1.898 -4.847 1.00 74.31 74 GLN A O 1
ATOM 599 N N . ILE A 1 75 ? -7.479 -3.853 -5.845 1.00 80.94 75 ILE A N 1
ATOM 600 C CA . ILE A 1 75 ? -6.690 -4.424 -4.760 1.00 80.94 75 ILE A CA 1
ATOM 601 C C . ILE A 1 75 ? -5.223 -4.472 -5.212 1.00 80.94 75 ILE A C 1
ATOM 603 O O . ILE A 1 75 ? -4.950 -4.994 -6.296 1.00 80.94 75 ILE A O 1
ATOM 607 N N . PRO A 1 76 ? -4.265 -3.971 -4.411 1.00 82.25 76 PRO A N 1
ATOM 608 C CA . PRO A 1 76 ? -2.857 -4.050 -4.771 1.00 82.25 76 PRO A CA 1
ATOM 609 C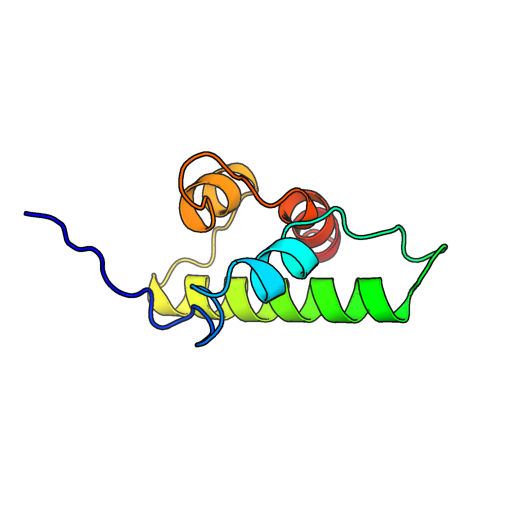 C . PRO A 1 76 ? -2.394 -5.514 -4.779 1.00 82.25 76 PRO A C 1
ATOM 611 O O . PRO A 1 76 ? -2.387 -6.183 -3.742 1.00 82.25 76 PRO A O 1
ATOM 614 N N . ALA A 1 77 ? -1.979 -6.018 -5.944 1.00 82.00 77 ALA A N 1
ATOM 615 C CA . ALA A 1 77 ? -1.450 -7.379 -6.078 1.00 82.00 77 ALA A CA 1
ATOM 616 C C . ALA A 1 77 ? -0.116 -7.544 -5.328 1.00 82.00 77 ALA A C 1
ATOM 618 O O . ALA A 1 77 ? 0.220 -8.635 -4.862 1.00 82.00 77 ALA A O 1
ATOM 619 N N . SER A 1 78 ? 0.599 -6.430 -5.167 1.00 81.94 78 SER A N 1
ATOM 620 C CA . SER A 1 78 ? 1.822 -6.280 -4.386 1.00 81.94 78 SER A CA 1
ATOM 621 C C . SER A 1 78 ? 1.685 -6.707 -2.923 1.00 81.94 78 SER A C 1
ATOM 623 O O . SER A 1 78 ? 2.651 -7.228 -2.375 1.00 81.94 78 SER A O 1
ATOM 625 N N . LEU A 1 79 ? 0.504 -6.582 -2.303 1.00 84.75 79 LEU A N 1
ATOM 626 C CA . LEU A 1 79 ? 0.313 -6.910 -0.884 1.00 84.75 79 LEU A CA 1
ATOM 627 C C . LEU A 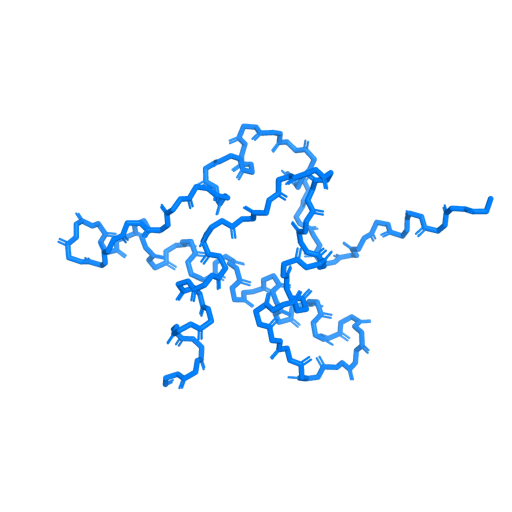1 79 ? 0.621 -8.371 -0.540 1.00 84.75 79 LEU A C 1
ATOM 629 O O . LEU A 1 79 ? 1.135 -8.618 0.545 1.00 84.75 79 LEU A O 1
ATOM 633 N N . ASN A 1 80 ? 0.326 -9.330 -1.429 1.00 83.19 80 ASN A N 1
ATOM 634 C CA . ASN A 1 80 ? 0.634 -10.742 -1.148 1.00 83.19 80 ASN A CA 1
ATOM 635 C C . ASN A 1 80 ? 2.150 -10.954 -1.032 1.00 83.19 80 ASN A C 1
ATOM 637 O O . ASN A 1 80 ? 2.601 -11.607 -0.102 1.00 83.19 80 ASN A O 1
ATOM 641 N N . ILE A 1 81 ? 2.926 -10.348 -1.937 1.00 84.56 81 ILE A N 1
ATOM 642 C CA . ILE A 1 81 ? 4.392 -10.450 -1.944 1.00 84.56 81 ILE A CA 1
ATOM 643 C C . ILE A 1 81 ? 4.983 -9.764 -0.704 1.00 84.56 81 ILE A C 1
ATOM 645 O O . ILE A 1 81 ? 5.936 -10.260 -0.114 1.00 84.56 81 ILE A O 1
ATOM 649 N N . VAL A 1 82 ? 4.421 -8.621 -0.299 1.00 85.25 82 VAL A N 1
ATOM 650 C CA . VAL A 1 82 ? 4.876 -7.894 0.897 1.00 85.25 82 VAL A CA 1
ATOM 651 C C . VAL A 1 82 ? 4.646 -8.719 2.155 1.00 85.25 82 VAL A C 1
ATOM 653 O O . VAL A 1 82 ? 5.536 -8.797 2.990 1.00 85.25 82 VAL A O 1
ATOM 656 N N . LEU A 1 83 ? 3.480 -9.351 2.286 1.00 83.06 83 LEU A N 1
ATOM 657 C CA . LEU A 1 83 ? 3.179 -10.191 3.442 1.00 83.06 83 LEU A CA 1
ATOM 658 C C . LEU A 1 83 ? 4.043 -11.445 3.489 1.00 83.06 83 LEU A C 1
ATOM 660 O O . LEU A 1 83 ? 4.603 -11.729 4.537 1.00 83.06 83 LEU A O 1
ATOM 664 N N . GLU A 1 84 ? 4.256 -12.108 2.352 1.00 82.75 84 GLU A N 1
ATOM 665 C CA . GLU A 1 84 ? 5.203 -13.226 2.258 1.00 82.75 84 GLU A CA 1
ATOM 666 C C . GLU A 1 84 ? 6.627 -12.809 2.675 1.00 82.75 84 GLU A C 1
ATOM 668 O O . GLU A 1 84 ? 7.389 -13.612 3.208 1.00 82.75 84 GLU A O 1
ATOM 673 N N . HIS A 1 85 ? 6.992 -11.540 2.464 1.00 80.81 85 HIS A N 1
ATOM 674 C CA . HIS A 1 85 ? 8.259 -10.986 2.934 1.00 80.81 85 HIS A CA 1
ATOM 675 C C . HIS A 1 85 ? 8.268 -10.652 4.433 1.00 80.81 85 HIS A C 1
ATOM 677 O O . HIS A 1 85 ? 9.321 -10.743 5.051 1.00 80.81 85 HIS A O 1
ATOM 683 N N . LEU A 1 86 ? 7.125 -10.253 5.001 1.00 76.12 86 LEU A N 1
ATOM 684 C CA . LEU A 1 86 ? 6.964 -9.913 6.421 1.00 76.12 86 LEU A CA 1
ATOM 685 C C . LEU A 1 86 ? 6.809 -11.146 7.322 1.00 76.12 86 LEU A C 1
ATOM 687 O O . LEU A 1 86 ? 7.191 -11.095 8.484 1.00 76.12 86 LEU A O 1
ATOM 691 N N . GLU A 1 87 ? 6.244 -12.239 6.806 1.00 69.69 87 GLU A N 1
ATOM 692 C CA . GLU A 1 87 ? 6.090 -13.522 7.514 1.00 69.69 87 GLU A CA 1
ATOM 693 C C . GLU A 1 87 ? 7.404 -14.320 7.617 1.00 69.69 87 GLU A C 1
ATOM 695 O O . GLU A 1 87 ? 7.399 -15.467 8.067 1.00 69.69 87 GLU A O 1
ATOM 700 N N . ARG A 1 88 ? 8.523 -13.738 7.180 1.00 52.44 88 ARG A N 1
ATOM 701 C CA . ARG A 1 88 ? 9.794 -14.427 6.971 1.00 52.44 88 ARG A CA 1
ATOM 702 C C . ARG A 1 88 ? 10.881 -14.030 7.962 1.00 52.44 88 ARG A C 1
ATOM 704 O O . ARG A 1 88 ? 10.945 -12.845 8.347 1.00 52.44 88 ARG A O 1
#

Radius of gyration: 12.95 Å; chains: 1; bounding box: 38×27×30 Å

InterPro domains:
  IPR058720 CHMP7, N-terminal winged helix domain [PF25880] (9-88)

Sequence (88 aa):
MGDEGSKKYLPSFWHDDVAMQGYMSVIKARAVNPIDHDRKIKFWENLIAKSCEAEGNAIISVDLLKKRFRRGDQIPASLNIVLEHLER

Secondary structure (DSSP, 8-state):
-------TTS-TTTT-HHHHHHHHS----TTT-HHHHHHHHHHHHHHHHHHHHHHT-----HHHHHHHS-BTTB--THHHHHHHHHT-

Foldseek 3Di:
DDCPPPLPLADPCLVPPVVVVLLLEAQPPCVVPVPSNVVSLVSVVSSVVSSCVSVVHPDDDLVNQQVVSPDPPRGRNHSVVSVVVVVD

pLDDT: mean 79.05, std 11.09, range [39.09, 89.06]